Protein AF-A0A2V7DGR1-F1 (afdb_monomer_lite)

Sequence (66 aa):
EILSSARGLIERHGLRAFDAIHLASALGLQAAANEPVTFVAADQRLLRAAAGERLATVNPEAARGR

Radius of gyration: 11.98 Å; chains: 1; bounding box: 27×27×34 Å

Foldseek 3Di:
DLQVQLVVLCVPQVDDSVLSSLLSVQVVCCVVDPDAGEAEDLDPSSQVSSVVVVHHYDDPCVVVPD

Secondary structure (DSSP, 8-state):
-HHHHHHHHHHHH---HHHHHHHHHHHHHHHH-SSPPEEE-S-HHHHHHHHHTT-EEE-TTGGG--

pLDDT: mean 94.39, std 9.57, range [47.72, 98.62]

Structure (mmCIF, N/CA/C/O backbone):
data_AF-A0A2V7DGR1-F1
#
_entry.id   AF-A0A2V7DGR1-F1
#
loop_
_atom_site.group_PDB
_atom_site.id
_atom_site.type_symbol
_atom_site.label_atom_id
_atom_site.label_alt_id
_atom_site.label_comp_id
_atom_site.label_asym_id
_atom_site.label_entity_id
_atom_site.label_seq_id
_atom_site.pdbx_PDB_ins_code
_atom_site.Cartn_x
_atom_site.Cartn_y
_atom_site.Cartn_z
_atom_site.occupancy
_atom_site.B_iso_or_equiv
_atom_site.auth_seq_id
_atom_site.auth_comp_id
_atom_site.auth_asym_id
_atom_site.auth_atom_id
_atom_site.pdbx_PDB_model_num
ATOM 1 N N . GLU A 1 1 ? -5.076 4.642 14.307 1.00 82.44 1 GLU A N 1
ATOM 2 C CA . GLU A 1 1 ? -5.181 4.872 12.848 1.00 82.44 1 GLU A CA 1
ATOM 3 C C . GLU A 1 1 ? -4.887 3.650 11.972 1.00 82.44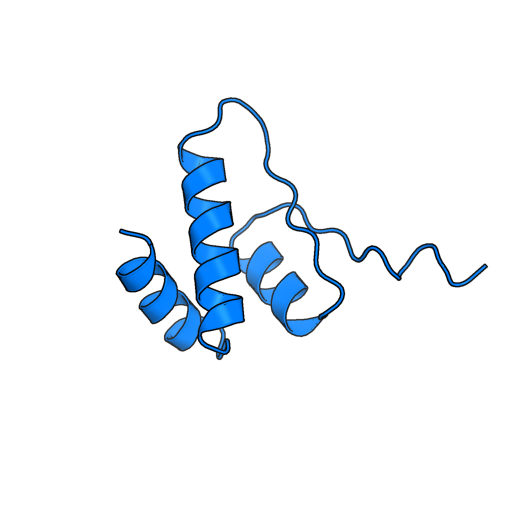 1 GLU A C 1
ATOM 5 O O . GLU A 1 1 ? -5.843 3.014 11.539 1.00 82.44 1 GLU A O 1
ATOM 10 N N . ILE A 1 2 ? -3.625 3.263 11.728 1.00 95.25 2 ILE A N 1
ATOM 11 C CA . ILE A 1 2 ? -3.276 2.288 10.664 1.00 95.25 2 ILE A CA 1
ATOM 12 C C . ILE A 1 2 ? -4.008 0.942 10.772 1.00 95.25 2 ILE A C 1
ATOM 14 O O . ILE A 1 2 ? -4.551 0.475 9.777 1.00 95.25 2 ILE A O 1
ATOM 18 N N . LEU A 1 3 ? -4.094 0.338 11.963 1.00 97.06 3 LEU A N 1
ATOM 19 C CA . LEU A 1 3 ? -4.782 -0.953 12.139 1.00 97.06 3 LEU A CA 1
ATOM 20 C C . LEU A 1 3 ? -6.290 -0.879 11.843 1.00 97.06 3 LEU A C 1
ATOM 22 O O . LEU A 1 3 ? -6.857 -1.822 11.297 1.00 97.06 3 LEU A O 1
ATOM 26 N N . SER A 1 4 ? -6.930 0.253 12.155 1.00 96.44 4 SER A N 1
ATOM 27 C CA . SER A 1 4 ? -8.345 0.482 11.837 1.00 96.44 4 SER A CA 1
ATOM 28 C C . SER A 1 4 ? -8.546 0.627 10.325 1.00 96.44 4 SER A C 1
ATOM 30 O O . SER A 1 4 ? -9.392 -0.047 9.739 1.00 96.44 4 SER A O 1
ATOM 32 N N . SER A 1 5 ? -7.692 1.417 9.661 1.00 97.06 5 SER A N 1
ATOM 33 C CA . SER A 1 5 ? -7.704 1.535 8.195 1.00 97.06 5 SER A CA 1
ATOM 34 C C . SER A 1 5 ? -7.433 0.196 7.502 1.00 97.06 5 SER A C 1
ATOM 36 O O . SER A 1 5 ? -8.125 -0.151 6.546 1.00 97.06 5 SER A O 1
ATOM 38 N N . ALA A 1 6 ? -6.484 -0.592 8.014 1.00 98.31 6 ALA A N 1
ATOM 39 C CA . ALA A 1 6 ? -6.173 -1.919 7.493 1.00 98.31 6 ALA A CA 1
ATOM 40 C C . ALA A 1 6 ? -7.389 -2.853 7.563 1.00 98.31 6 ALA A C 1
ATOM 42 O O . ALA A 1 6 ? -7.673 -3.540 6.586 1.00 98.31 6 ALA A O 1
ATOM 43 N N . ARG A 1 7 ? -8.164 -2.830 8.657 1.00 98.12 7 ARG A N 1
ATOM 44 C CA . ARG A 1 7 ? -9.415 -3.603 8.757 1.00 98.12 7 ARG A CA 1
ATOM 45 C C . ARG A 1 7 ? -10.388 -3.263 7.625 1.00 98.12 7 ARG A C 1
ATOM 47 O O . ARG A 1 7 ? -10.880 -4.169 6.961 1.00 98.12 7 ARG A O 1
ATOM 54 N N . GLY A 1 8 ? -10.605 -1.976 7.356 1.00 97.94 8 GLY A N 1
ATOM 55 C CA . GLY A 1 8 ? -11.475 -1.549 6.258 1.00 97.94 8 GLY A CA 1
ATOM 56 C C . GLY A 1 8 ? -10.960 -1.980 4.879 1.00 97.94 8 GLY A C 1
ATOM 57 O O . GLY A 1 8 ? -11.747 -2.342 4.010 1.00 97.94 8 GLY A O 1
ATOM 58 N N . LEU A 1 9 ? -9.641 -1.987 4.671 1.00 98.12 9 LEU A N 1
ATOM 59 C CA . LEU A 1 9 ? -9.033 -2.461 3.422 1.00 98.12 9 LEU A CA 1
ATOM 60 C C . LEU A 1 9 ? -9.174 -3.978 3.235 1.00 98.12 9 LEU A C 1
ATOM 62 O O . LEU A 1 9 ? -9.368 -4.431 2.108 1.00 98.12 9 LEU A O 1
ATOM 66 N N . ILE A 1 10 ? -9.113 -4.758 4.320 1.00 98.31 10 ILE A N 1
ATOM 67 C CA . ILE A 1 10 ? -9.393 -6.202 4.287 1.00 98.31 10 ILE A CA 1
ATOM 68 C C . ILE A 1 10 ? -10.822 -6.437 3.794 1.00 98.31 10 ILE A C 1
ATOM 70 O O . ILE A 1 10 ? -11.028 -7.246 2.895 1.00 98.31 10 ILE A O 1
ATOM 74 N N . GLU A 1 11 ? -11.794 -5.703 4.334 1.00 97.81 11 GLU A N 1
ATOM 75 C CA . GLU A 1 11 ? -13.208 -5.848 3.969 1.00 97.81 11 GLU A CA 1
ATOM 76 C C . GLU A 1 11 ? -13.485 -5.428 2.517 1.00 97.81 11 GLU A C 1
ATOM 78 O O . GLU A 1 11 ? -14.195 -6.134 1.804 1.00 97.81 11 GLU A O 1
ATOM 83 N N . ARG A 1 12 ? -12.903 -4.314 2.050 1.00 97.56 12 ARG A N 1
ATOM 84 C CA . ARG A 1 12 ? -13.141 -3.791 0.690 1.00 97.56 12 ARG A CA 1
ATOM 85 C C . ARG A 1 12 ? -12.442 -4.581 -0.414 1.00 97.56 12 ARG A C 1
ATOM 87 O O . ARG A 1 12 ? -12.998 -4.727 -1.4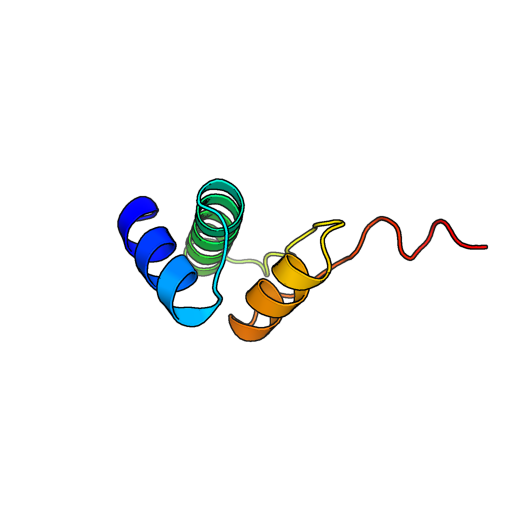98 1.00 97.56 12 ARG A O 1
ATOM 94 N N . HIS A 1 13 ? -11.222 -5.054 -0.157 1.00 97.50 13 HIS A N 1
ATOM 95 C CA . HIS A 1 13 ? -10.338 -5.604 -1.196 1.00 97.50 13 HIS A CA 1
ATOM 96 C C . HIS A 1 13 ? -9.952 -7.070 -0.972 1.00 97.50 13 HIS A C 1
ATOM 98 O O . HIS A 1 13 ? -9.231 -7.643 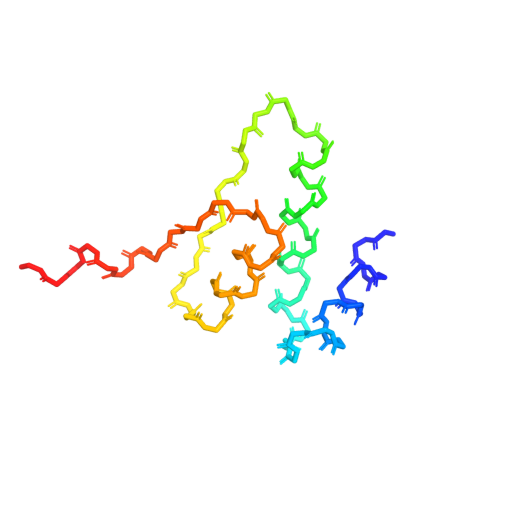-1.790 1.00 97.50 13 HIS A O 1
ATOM 104 N N . GLY A 1 14 ? -10.389 -7.691 0.128 1.00 96.94 14 GLY A N 1
ATOM 105 C CA . GLY A 1 14 ? -10.050 -9.079 0.457 1.00 96.94 14 GLY A CA 1
ATOM 106 C C . GLY A 1 14 ? -8.553 -9.298 0.712 1.00 96.94 14 GLY A C 1
ATOM 107 O O . GLY A 1 14 ? -8.007 -10.347 0.363 1.00 96.94 14 GLY A O 1
ATOM 108 N N . LEU A 1 15 ? -7.861 -8.293 1.259 1.00 97.56 15 LEU A N 1
ATOM 109 C CA . LEU A 1 15 ? -6.418 -8.350 1.512 1.00 97.56 15 LEU A CA 1
ATOM 1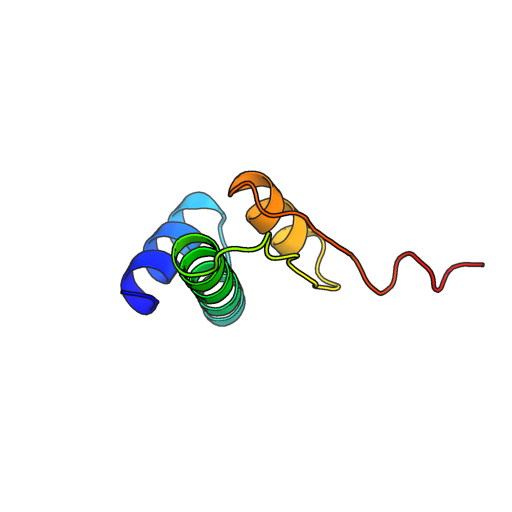10 C C . LEU A 1 15 ? -6.076 -9.220 2.727 1.00 97.56 15 LEU A C 1
ATOM 112 O O . LEU A 1 15 ? -6.844 -9.329 3.680 1.00 97.56 15 LEU A O 1
ATOM 116 N N . ARG A 1 16 ? -4.870 -9.801 2.727 1.00 97.69 16 ARG A N 1
ATOM 117 C CA . ARG A 1 16 ? -4.296 -10.404 3.940 1.00 97.69 16 ARG A CA 1
ATOM 118 C C . ARG A 1 16 ? -3.856 -9.303 4.901 1.00 97.69 16 ARG A C 1
ATOM 120 O O . ARG A 1 16 ? -3.559 -8.192 4.473 1.00 97.69 16 ARG A O 1
ATOM 127 N N . ALA A 1 17 ? -3.740 -9.631 6.187 1.00 97.50 17 ALA A N 1
ATOM 128 C CA . ALA A 1 17 ? -3.436 -8.654 7.234 1.00 97.50 17 ALA A CA 1
ATOM 129 C C . ALA A 1 17 ? -2.195 -7.792 6.931 1.00 97.50 17 ALA A C 1
ATOM 131 O O . ALA A 1 17 ? -2.277 -6.569 6.992 1.00 97.50 17 ALA A O 1
ATOM 132 N N . PHE A 1 18 ? -1.069 -8.400 6.542 1.00 98.12 18 PHE A N 1
ATOM 133 C CA . PHE A 1 18 ? 0.148 -7.639 6.228 1.00 98.12 18 PHE A CA 1
ATOM 134 C C . PHE A 1 18 ? 0.032 -6.811 4.944 1.00 98.12 18 PHE A C 1
ATOM 136 O O . PHE A 1 18 ? 0.498 -5.674 4.923 1.00 98.12 18 PHE A O 1
ATOM 143 N N . ASP A 1 19 ? -0.655 -7.325 3.920 1.00 98.38 19 ASP A N 1
ATOM 144 C CA . ASP A 1 19 ? -0.921 -6.586 2.679 1.00 98.38 19 ASP A CA 1
ATOM 145 C C . ASP A 1 19 ? -1.778 -5.336 2.971 1.00 98.38 19 ASP A C 1
ATOM 147 O O . ASP A 1 19 ? -1.499 -4.241 2.482 1.00 98.38 19 ASP A O 1
ATOM 151 N N . ALA A 1 20 ? -2.781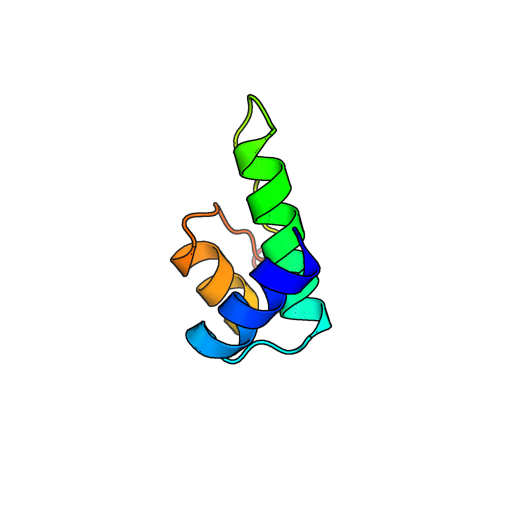 -5.474 3.842 1.00 98.50 20 ALA A N 1
ATOM 152 C CA . ALA A 1 20 ? -3.639 -4.376 4.274 1.00 98.50 20 ALA A CA 1
ATOM 153 C C . ALA A 1 20 ? -2.910 -3.354 5.156 1.00 98.50 20 ALA A C 1
ATOM 155 O O . ALA A 1 20 ? -3.124 -2.156 4.995 1.00 98.50 20 ALA A O 1
ATOM 156 N N . ILE A 1 21 ? -2.039 -3.798 6.069 1.00 98.50 21 ILE A N 1
ATOM 157 C CA . ILE A 1 21 ? -1.218 -2.899 6.898 1.00 98.50 21 ILE A CA 1
ATOM 158 C C . ILE A 1 21 ? -0.244 -2.108 6.023 1.00 98.50 21 ILE A C 1
ATOM 160 O O . ILE A 1 21 ? -0.090 -0.902 6.224 1.00 98.50 21 ILE A O 1
ATOM 164 N N . HIS A 1 22 ? 0.375 -2.753 5.034 1.00 98.44 22 HIS A N 1
ATOM 165 C CA . HIS A 1 22 ? 1.272 -2.092 4.092 1.00 98.44 22 HIS A CA 1
ATOM 166 C C . HIS A 1 22 ? 0.531 -1.005 3.299 1.00 98.44 22 HIS A C 1
ATOM 168 O O . HIS A 1 22 ? 0.965 0.148 3.289 1.00 98.44 22 HIS A O 1
ATOM 174 N N . LEU A 1 23 ? -0.628 -1.333 2.718 1.00 98.62 23 LEU A N 1
ATOM 175 C CA . LEU A 1 23 ? -1.445 -0.363 1.986 1.00 98.62 23 LEU A CA 1
ATOM 176 C C . LEU A 1 23 ? -1.966 0.766 2.892 1.00 98.62 23 LEU A C 1
ATOM 178 O O . LEU A 1 23 ? -1.877 1.936 2.526 1.00 98.62 23 LEU A O 1
ATOM 182 N N . ALA A 1 24 ? -2.438 0.450 4.101 1.00 98.50 24 ALA A N 1
ATOM 183 C CA . ALA A 1 24 ? -2.879 1.457 5.068 1.00 98.50 24 ALA A CA 1
ATOM 184 C C . ALA A 1 24 ? -1.749 2.428 5.442 1.00 98.50 24 ALA A C 1
ATOM 186 O O . ALA A 1 24 ? -1.97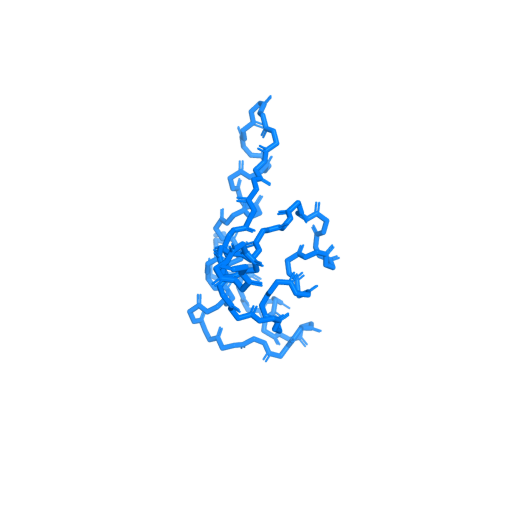4 3.632 5.535 1.00 98.50 24 ALA A O 1
ATOM 187 N N . SER A 1 25 ? -0.533 1.913 5.625 1.00 98.25 25 SER A N 1
ATOM 188 C CA . SER A 1 25 ? 0.647 2.727 5.931 1.00 98.25 25 SER A CA 1
ATOM 189 C C . SER A 1 25 ? 0.989 3.670 4.779 1.00 98.25 25 SER A C 1
ATOM 191 O O . SER A 1 25 ? 1.230 4.851 5.015 1.00 98.25 25 SER A O 1
ATOM 193 N N . ALA A 1 26 ? 0.946 3.182 3.536 1.00 98.12 26 ALA A N 1
ATOM 194 C CA . ALA A 1 26 ? 1.210 4.002 2.356 1.00 98.12 26 ALA A CA 1
ATOM 195 C C . ALA A 1 26 ? 0.164 5.111 2.158 1.00 98.12 26 ALA A C 1
ATOM 197 O O . ALA A 1 26 ? 0.527 6.242 1.848 1.00 98.12 26 ALA A O 1
ATOM 198 N N . LEU A 1 27 ? -1.119 4.820 2.395 1.00 97.50 27 LEU A N 1
ATOM 199 C CA . LEU A 1 27 ? -2.185 5.828 2.357 1.00 97.50 27 LEU A CA 1
ATOM 200 C C . LEU A 1 27 ? -2.029 6.866 3.474 1.00 97.50 27 LEU A C 1
ATOM 202 O O . LEU A 1 27 ? -2.206 8.059 3.236 1.00 97.50 27 LEU A O 1
ATOM 206 N N . GLY A 1 28 ? -1.652 6.424 4.677 1.00 96.88 28 GLY A N 1
ATOM 207 C CA . GLY A 1 28 ? -1.329 7.322 5.784 1.00 96.88 28 GLY A CA 1
ATOM 208 C C . GLY A 1 28 ? -0.162 8.250 5.447 1.00 96.88 28 GLY A C 1
ATOM 209 O O . GLY A 1 28 ? -0.242 9.450 5.693 1.00 96.88 28 GLY A O 1
ATOM 210 N N . LEU A 1 29 ? 0.888 7.714 4.817 1.00 96.38 29 LEU A N 1
ATOM 211 C CA . LEU A 1 29 ? 2.020 8.508 4.345 1.00 96.38 29 LEU A CA 1
ATOM 212 C C . LEU A 1 29 ? 1.601 9.489 3.245 1.00 96.38 29 LEU A C 1
ATOM 214 O O . LEU A 1 29 ? 1.961 10.655 3.327 1.00 96.38 29 LEU A O 1
ATOM 218 N N . GLN A 1 30 ? 0.799 9.062 2.266 1.00 96.00 30 GLN A N 1
ATOM 219 C CA . GLN A 1 30 ? 0.302 9.933 1.195 1.00 96.00 30 GLN A CA 1
ATOM 220 C C . GLN A 1 30 ? -0.506 11.118 1.736 1.00 96.00 30 GLN A C 1
ATOM 222 O O . GLN A 1 30 ? -0.431 12.208 1.176 1.00 96.00 30 GLN A O 1
ATOM 227 N N . ALA A 1 31 ? -1.274 10.912 2.807 1.00 94.62 31 ALA A N 1
ATOM 228 C CA . ALA A 1 31 ? -2.039 11.977 3.448 1.00 94.62 31 ALA A CA 1
ATOM 229 C C . ALA A 1 31 ? -1.159 12.955 4.247 1.00 94.62 31 ALA A C 1
ATOM 231 O O . ALA A 1 31 ? -1.545 14.107 4.427 1.00 94.62 31 ALA A O 1
ATOM 232 N N . ALA A 1 32 ? -0.005 12.500 4.741 1.00 95.00 32 ALA A N 1
ATOM 233 C CA . ALA A 1 32 ? 0.908 13.299 5.558 1.00 95.00 32 ALA A CA 1
ATOM 234 C C . ALA A 1 32 ? 2.051 13.949 4.756 1.00 95.00 32 ALA A C 1
ATOM 236 O O . ALA A 1 32 ? 2.653 14.914 5.225 1.00 95.00 32 ALA A O 1
ATOM 237 N N . ALA A 1 33 ? 2.382 13.414 3.581 1.00 91.75 33 ALA A N 1
ATOM 238 C CA . ALA A 1 33 ? 3.486 13.875 2.752 1.00 91.75 33 ALA A CA 1
ATOM 239 C C . ALA A 1 33 ? 3.071 15.026 1.821 1.00 91.75 33 ALA A C 1
ATOM 241 O O . ALA A 1 33 ? 1.962 15.054 1.293 1.00 91.75 33 ALA A O 1
ATOM 242 N N . ASN A 1 34 ? 4.015 15.931 1.543 1.00 90.75 34 ASN A N 1
ATOM 243 C CA . ASN A 1 34 ? 3.867 16.987 0.530 1.00 90.75 34 ASN A CA 1
ATOM 244 C C . ASN A 1 34 ? 4.237 16.514 -0.888 1.00 90.75 34 ASN A C 1
ATOM 246 O O . ASN A 1 34 ? 4.321 17.323 -1.811 1.00 90.75 34 ASN A O 1
ATOM 250 N N . GLU A 1 35 ? 4.486 15.217 -1.064 1.00 92.69 35 GLU A N 1
ATOM 251 C CA . GLU A 1 35 ? 4.857 14.609 -2.337 1.00 92.69 35 GLU A CA 1
ATOM 252 C C . GLU A 1 35 ? 4.037 13.335 -2.613 1.00 92.69 35 GLU A C 1
ATOM 254 O O . GLU A 1 35 ? 3.560 12.684 -1.676 1.00 92.69 35 GLU A O 1
ATOM 259 N N . PRO A 1 36 ? 3.825 12.971 -3.893 1.00 93.25 36 PRO A N 1
ATOM 260 C CA . PRO A 1 36 ? 3.125 11.742 -4.251 1.00 93.25 36 PRO A CA 1
ATOM 261 C C . PRO A 1 36 ? 3.874 10.490 -3.782 1.00 93.25 36 PRO A C 1
ATOM 263 O O . PRO A 1 36 ? 5.065 10.325 -4.042 1.00 93.25 36 PRO A O 1
ATOM 266 N N . VAL A 1 37 ? 3.154 9.558 -3.161 1.00 96.81 37 VAL A N 1
ATOM 267 C CA . VAL A 1 37 ? 3.678 8.256 -2.744 1.00 96.81 37 VAL A CA 1
ATOM 268 C C . VAL A 1 37 ? 3.429 7.237 -3.852 1.00 96.81 37 VAL A C 1
ATOM 270 O O . VAL A 1 37 ? 2.299 7.038 -4.300 1.00 96.81 37 VAL A O 1
ATOM 273 N N . THR A 1 38 ? 4.489 6.548 -4.275 1.00 97.81 38 THR A N 1
ATOM 274 C CA . THR A 1 38 ? 4.381 5.401 -5.186 1.00 97.81 38 THR A CA 1
ATOM 275 C C . THR A 1 38 ? 4.380 4.106 -4.389 1.00 97.81 38 THR A C 1
ATOM 277 O O . THR A 1 38 ? 5.311 3.820 -3.639 1.00 97.81 38 THR A O 1
ATOM 280 N N . PHE A 1 39 ? 3.342 3.298 -4.574 1.00 98.31 39 PHE A N 1
ATOM 281 C CA . PHE A 1 39 ? 3.205 1.994 -3.952 1.00 98.31 39 PHE A CA 1
ATOM 282 C C . PHE A 1 39 ? 3.886 0.913 -4.799 1.00 98.31 39 PHE A C 1
ATOM 284 O O . PHE A 1 39 ? 3.512 0.670 -5.949 1.00 98.31 39 PHE A O 1
ATOM 291 N N . VAL A 1 40 ? 4.886 0.240 -4.234 1.00 98.00 40 VAL A N 1
ATOM 292 C CA . VAL A 1 40 ? 5.685 -0.766 -4.946 1.00 98.00 40 VAL A CA 1
ATOM 293 C C . VAL A 1 40 ? 5.420 -2.148 -4.358 1.00 98.00 40 VAL A C 1
ATOM 295 O O . VAL A 1 40 ? 5.598 -2.365 -3.161 1.00 98.00 40 VAL A O 1
ATOM 298 N N . ALA A 1 41 ? 5.013 -3.098 -5.196 1.00 97.75 41 ALA A N 1
ATOM 299 C CA . ALA A 1 41 ? 4.834 -4.499 -4.814 1.00 97.75 41 ALA A CA 1
ATOM 300 C C . ALA A 1 41 ? 4.920 -5.412 -6.043 1.00 97.75 41 ALA A C 1
ATOM 302 O O . ALA A 1 41 ? 4.567 -5.004 -7.142 1.00 97.75 41 ALA A O 1
ATOM 303 N N . ALA A 1 42 ? 5.353 -6.661 -5.864 1.00 96.56 42 ALA A N 1
ATOM 304 C CA . ALA A 1 42 ? 5.306 -7.671 -6.930 1.00 96.56 42 ALA A CA 1
ATOM 305 C C . ALA A 1 42 ? 3.908 -8.311 -7.075 1.00 96.56 42 ALA A C 1
ATOM 307 O O . ALA A 1 42 ? 3.506 -8.734 -8.160 1.00 96.56 42 ALA A O 1
ATOM 308 N N . ASP A 1 43 ? 3.135 -8.352 -5.984 1.00 97.00 43 ASP A N 1
ATOM 309 C CA . ASP A 1 43 ? 1.800 -8.950 -5.960 1.00 97.00 43 ASP A CA 1
ATOM 310 C C . ASP A 1 43 ? 0.788 -8.086 -6.731 1.00 97.00 43 ASP A C 1
ATOM 312 O O . ASP A 1 43 ? 0.400 -6.994 -6.311 1.00 97.00 43 ASP A O 1
ATOM 316 N N . GLN A 1 44 ? 0.307 -8.615 -7.856 1.00 96.56 44 GLN A N 1
ATOM 317 C CA . GLN A 1 44 ? -0.649 -7.937 -8.731 1.00 96.56 44 GLN A CA 1
ATOM 318 C C . GLN A 1 44 ? -2.006 -7.654 -8.077 1.00 96.56 44 GLN A C 1
ATOM 320 O O . GLN A 1 44 ? -2.658 -6.669 -8.422 1.00 96.56 44 GLN A O 1
ATOM 325 N N . ARG A 1 45 ? -2.472 -8.498 -7.150 1.00 97.00 45 ARG A N 1
ATOM 326 C CA . ARG A 1 45 ? -3.726 -8.248 -6.429 1.00 97.00 45 ARG A CA 1
ATOM 327 C C . ARG A 1 45 ? -3.556 -7.070 -5.476 1.00 97.00 45 ARG A C 1
ATOM 329 O O . ARG A 1 45 ? -4.445 -6.225 -5.416 1.00 97.00 45 ARG A O 1
ATOM 336 N N . LEU A 1 46 ? -2.419 -6.989 -4.788 1.00 98.44 46 LEU A N 1
ATOM 337 C CA . LEU A 1 46 ? -2.119 -5.863 -3.908 1.00 98.44 46 LEU A CA 1
ATOM 338 C C . LEU A 1 46 ? -1.937 -4.557 -4.696 1.00 98.44 46 LEU A C 1
ATOM 340 O O . LEU A 1 46 ? -2.488 -3.534 -4.299 1.00 98.44 46 LEU A O 1
ATOM 344 N N . LEU A 1 47 ? -1.257 -4.593 -5.848 1.00 98.56 47 LEU A N 1
ATOM 345 C CA . LEU A 1 47 ? -1.153 -3.422 -6.726 1.00 98.56 47 LEU A CA 1
ATOM 346 C C . LEU A 1 47 ? -2.524 -2.943 -7.217 1.00 98.56 47 LEU A C 1
ATOM 348 O O . LEU A 1 47 ? -2.788 -1.745 -7.211 1.00 98.56 47 LEU A O 1
ATOM 352 N N . ARG A 1 48 ? -3.431 -3.856 -7.592 1.00 98.31 48 ARG A N 1
ATOM 353 C CA . ARG A 1 48 ? -4.802 -3.474 -7.970 1.00 98.31 48 ARG A CA 1
ATOM 354 C C . ARG A 1 48 ? -5.559 -2.811 -6.820 1.00 98.31 48 ARG A C 1
ATOM 356 O O . ARG A 1 48 ? -6.236 -1.816 -7.056 1.00 98.31 48 ARG A O 1
ATOM 363 N N . ALA A 1 49 ? -5.425 -3.322 -5.596 1.00 98.56 49 ALA A N 1
ATOM 364 C CA . ALA A 1 49 ? -6.032 -2.697 -4.422 1.00 98.56 49 ALA A CA 1
ATOM 365 C C . ALA A 1 49 ? -5.457 -1.291 -4.171 1.00 98.56 49 ALA A C 1
ATOM 367 O O . ALA A 1 49 ? -6.213 -0.343 -3.979 1.00 98.56 49 ALA A O 1
ATOM 368 N N . ALA A 1 50 ? -4.132 -1.133 -4.257 1.00 98.56 50 ALA A N 1
ATOM 369 C CA . ALA A 1 50 ? -3.468 0.160 -4.098 1.00 98.56 50 ALA A CA 1
ATOM 370 C C . ALA A 1 50 ? -3.898 1.182 -5.165 1.00 98.56 50 ALA A C 1
ATOM 372 O O . ALA A 1 50 ? -4.203 2.328 -4.837 1.00 98.56 50 ALA A O 1
ATOM 373 N N . ALA A 1 51 ? -3.998 0.756 -6.427 1.00 98.19 51 ALA A N 1
ATOM 374 C CA . ALA A 1 51 ? -4.516 1.587 -7.510 1.00 98.19 51 ALA A CA 1
ATOM 375 C C . ALA A 1 51 ? -5.994 1.964 -7.290 1.00 98.19 51 ALA A C 1
ATOM 377 O O . ALA A 1 51 ? -6.380 3.106 -7.532 1.00 98.19 51 ALA A O 1
ATOM 378 N N . GLY A 1 52 ? -6.812 1.038 -6.775 1.00 98.12 52 GLY A N 1
ATOM 379 C CA . GLY A 1 52 ? -8.202 1.301 -6.385 1.00 98.12 52 GLY A CA 1
ATOM 380 C C . GLY A 1 52 ? -8.339 2.344 -5.269 1.00 98.12 52 GLY A C 1
ATOM 381 O O . GLY A 1 52 ? -9.309 3.095 -5.242 1.00 98.12 52 GLY A O 1
ATOM 382 N N . GLU A 1 53 ? -7.336 2.453 -4.397 1.00 97.81 53 GLU A N 1
ATOM 383 C CA . GLU A 1 53 ? -7.228 3.491 -3.361 1.00 97.81 53 GLU A CA 1
ATOM 384 C C . GLU A 1 53 ? -6.495 4.762 -3.855 1.00 97.81 53 GLU A C 1
ATOM 386 O O . GLU A 1 53 ? -6.179 5.651 -3.066 1.00 97.81 53 GLU A O 1
ATOM 391 N N . ARG A 1 54 ? -6.287 4.891 -5.177 1.00 96.94 54 ARG A N 1
ATOM 392 C CA . ARG A 1 54 ? -5.702 6.052 -5.882 1.00 96.94 54 ARG A CA 1
ATOM 393 C C . ARG A 1 54 ? -4.213 6.308 -5.623 1.00 96.94 54 ARG A C 1
ATOM 395 O O . ARG A 1 54 ? -3.747 7.427 -5.826 1.00 96.94 54 ARG A O 1
ATOM 402 N N . LEU A 1 55 ? -3.451 5.286 -5.237 1.00 97.88 55 LEU A N 1
ATOM 403 C CA . LEU A 1 55 ? -1.989 5.370 -5.234 1.00 97.88 55 LEU A CA 1
ATOM 404 C C . LEU A 1 55 ? -1.421 5.082 -6.629 1.00 97.88 55 LEU A C 1
ATOM 406 O O . LEU A 1 55 ? -1.910 4.208 -7.350 1.00 97.88 55 LEU A O 1
ATOM 410 N N . ALA A 1 56 ? -0.337 5.774 -6.986 1.00 97.81 56 ALA A N 1
ATOM 411 C CA . ALA A 1 56 ? 0.508 5.347 -8.095 1.00 97.81 56 ALA A CA 1
ATOM 412 C C . ALA A 1 56 ? 1.134 3.987 -7.751 1.00 97.81 56 ALA A C 1
ATOM 414 O O . ALA A 1 56 ? 1.497 3.752 -6.599 1.00 97.81 56 ALA A O 1
ATOM 415 N N . THR A 1 57 ? 1.258 3.086 -8.727 1.00 98.12 57 THR A N 1
ATOM 416 C CA . THR A 1 57 ? 1.726 1.714 -8.485 1.00 98.12 57 THR A CA 1
ATOM 417 C C . THR A 1 57 ? 2.846 1.304 -9.426 1.00 98.12 57 THR A C 1
ATOM 419 O O . THR A 1 57 ? 2.841 1.652 -10.605 1.00 98.12 57 THR A O 1
ATOM 422 N N . VAL A 1 58 ? 3.805 0.534 -8.911 1.00 97.88 58 VAL A N 1
ATOM 423 C CA . VAL A 1 58 ? 4.895 -0.050 -9.702 1.00 97.88 58 VAL A CA 1
ATOM 424 C C . VAL A 1 58 ? 5.049 -1.523 -9.346 1.00 97.88 58 VAL A C 1
ATOM 426 O O . VAL A 1 58 ? 5.236 -1.871 -8.179 1.00 97.88 58 VAL A O 1
ATOM 429 N N . ASN A 1 59 ? 5.029 -2.383 -10.368 1.00 96.94 59 ASN A N 1
ATOM 430 C CA . ASN A 1 59 ? 5.542 -3.743 -10.243 1.00 96.94 59 ASN A CA 1
ATOM 431 C C . ASN A 1 59 ? 7.049 -3.743 -10.562 1.00 96.94 59 ASN A C 1
ATOM 433 O O . ASN A 1 59 ? 7.404 -3.565 -11.731 1.00 96.94 59 ASN A O 1
ATOM 437 N N . PRO A 1 60 ? 7.940 -3.977 -9.582 1.00 95.06 60 PRO A N 1
ATOM 438 C CA . PRO A 1 60 ? 9.383 -3.992 -9.822 1.00 95.06 60 PRO A CA 1
ATOM 439 C C . PRO A 1 60 ? 9.835 -5.154 -10.723 1.00 95.06 60 PRO A C 1
ATOM 441 O O . PRO A 1 60 ? 10.928 -5.114 -11.284 1.00 95.06 60 PRO A O 1
ATOM 444 N N . GLU A 1 61 ? 9.007 -6.184 -10.897 1.00 93.44 61 GLU A N 1
ATOM 445 C CA . GLU A 1 61 ? 9.322 -7.343 -11.735 1.00 93.44 61 GLU A CA 1
ATOM 446 C C . GLU A 1 61 ? 8.971 -7.124 -13.211 1.00 93.44 61 GLU A C 1
ATOM 448 O O . GLU A 1 61 ? 9.512 -7.812 -14.074 1.00 93.44 61 GLU A O 1
ATOM 453 N N . ALA A 1 62 ? 8.143 -6.124 -13.536 1.00 85.12 62 ALA A N 1
ATOM 454 C CA . ALA A 1 62 ? 7.714 -5.865 -14.913 1.00 85.12 62 ALA A CA 1
ATOM 455 C C . ALA A 1 62 ? 8.879 -5.490 -15.853 1.00 85.12 62 ALA A C 1
ATOM 457 O O . ALA A 1 62 ? 8.819 -5.754 -17.050 1.00 85.12 62 ALA A O 1
ATOM 458 N N . ALA A 1 63 ? 9.959 -4.907 -15.322 1.00 67.19 63 ALA A N 1
ATOM 459 C CA . ALA A 1 63 ? 11.142 -4.534 -16.099 1.00 67.19 63 ALA A CA 1
ATOM 460 C C . ALA A 1 63 ? 12.148 -5.684 -16.305 1.00 67.19 63 ALA A C 1
ATOM 462 O O . ALA A 1 63 ? 13.072 -5.531 -17.101 1.00 67.19 63 ALA A O 1
ATOM 463 N N . ARG A 1 64 ? 11.988 -6.821 -15.612 1.00 63.28 64 ARG A N 1
ATOM 464 C CA . ARG A 1 64 ? 12.931 -7.957 -15.663 1.00 63.28 64 ARG A CA 1
ATOM 465 C C . ARG A 1 64 ? 12.682 -8.922 -16.831 1.00 63.28 64 ARG A C 1
ATOM 467 O O . ARG A 1 64 ? 13.426 -9.882 -16.979 1.00 63.28 64 ARG A O 1
ATOM 474 N N . GLY A 1 65 ? 11.655 -8.676 -17.647 1.00 58.19 65 GLY A N 1
ATOM 475 C CA . GLY A 1 65 ? 11.287 -9.488 -18.812 1.00 58.19 65 GLY A CA 1
ATOM 476 C C . GLY A 1 65 ? 11.752 -8.917 -20.156 1.00 58.19 65 GLY A C 1
ATOM 477 O O . GLY A 1 65 ? 10.936 -8.817 -21.070 1.00 58.19 65 GLY A O 1
ATOM 478 N N . ARG A 1 66 ? 13.020 -8.504 -20.269 1.00 47.72 66 ARG A N 1
ATOM 479 C CA . ARG A 1 66 ? 13.676 -8.184 -21.547 1.00 47.72 66 ARG A CA 1
ATOM 480 C C . ARG A 1 66 ? 14.973 -8.959 -21.683 1.00 47.72 66 ARG A C 1
ATOM 482 O O . ARG A 1 66 ? 15.734 -8.955 -20.693 1.00 47.72 66 ARG A O 1
#